Protein AF-A0A7S0G9L6-F1 (afdb_monomer_lite)

Sequence (111 aa):
VRVTQLRGKGVYAIDEAIAYYIGSDQQGGSGNGFSLYTLVQDAGDLFGKNSPEAEVNAAIKEFYFEARTAMSFNDACTTRSNTVENLYSITIKMVQKMYIPLVQMLIHSLR

Secondary structure (DSSP, 8-state):
--HHHHHHHHHHHHHHHHHHHH-TTPPTT---SSSHHHHHHHHHHHHT-BSSSBHHHHHHHHHHHHHHHHHHSTTTTSTT--HHHHHHHHHHHHHHHHHHHHHHHHHHHT-

Radius of gyration: 16.21 Å; chains: 1; bounding box: 41×21×50 Å

Foldseek 3Di:
DDPVVVLVVQLVVLVVVVCQQQDVDDDQQDLPDDHVQNLQSVLCVVVVQDPSGHPLNVLLVVLSVQLSVLSNDPCRPPPPGCNVVSNVVSVVVNVVSSVSSVVSVVVVVVD

Structure (mmCIF, N/CA/C/O backbone):
data_AF-A0A7S0G9L6-F1
#
_entry.id   AF-A0A7S0G9L6-F1
#
loop_
_atom_site.group_PDB
_atom_site.id
_atom_site.type_symbol
_atom_site.label_atom_id
_atom_site.label_alt_id
_atom_site.label_comp_id
_atom_site.label_asym_id
_atom_site.label_entity_id
_atom_site.label_seq_id
_atom_site.pdbx_PDB_ins_code
_atom_site.Cartn_x
_atom_site.Cartn_y
_atom_site.Cartn_z
_atom_site.occupancy
_atom_site.B_iso_or_equiv
_atom_site.auth_seq_id
_atom_site.auth_comp_id
_atom_site.auth_asym_id
_atom_site.auth_atom_id
_atom_site.pdbx_PDB_model_num
ATOM 1 N N . VAL A 1 1 ? 17.033 -12.254 -23.637 1.00 45.56 1 VAL A N 1
ATOM 2 C CA . VAL A 1 1 ? 15.871 -11.491 -23.114 1.00 45.56 1 VAL A CA 1
ATOM 3 C C . VAL A 1 1 ? 16.276 -10.021 -23.043 1.00 45.56 1 VAL A C 1
ATOM 5 O O . VAL A 1 1 ? 17.307 -9.744 -22.448 1.00 45.56 1 VAL A O 1
ATOM 8 N N . ARG A 1 2 ? 15.593 -9.099 -23.741 1.00 44.56 2 ARG A N 1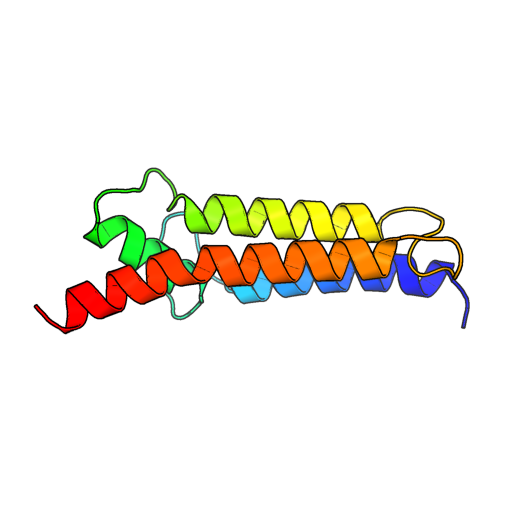
ATOM 9 C CA . ARG A 1 2 ? 16.006 -7.678 -23.812 1.00 44.56 2 ARG A CA 1
ATOM 10 C C . ARG A 1 2 ? 15.612 -6.937 -22.525 1.00 44.56 2 ARG A C 1
ATOM 12 O O . ARG A 1 2 ? 14.461 -7.017 -22.109 1.00 44.56 2 ARG A O 1
ATOM 19 N N . VAL A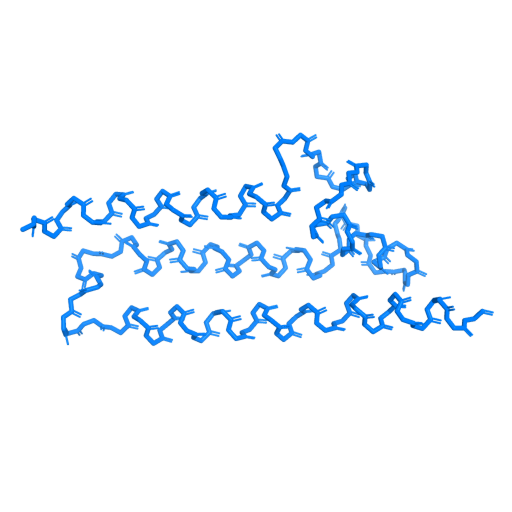 1 3 ? 16.556 -6.194 -21.940 1.00 51.78 3 VAL A N 1
ATOM 20 C CA . VAL A 1 3 ? 16.432 -5.427 -20.677 1.00 51.78 3 VAL A CA 1
ATOM 21 C C . VAL A 1 3 ? 15.212 -4.490 -20.665 1.00 51.78 3 VAL A C 1
ATOM 23 O O . VAL A 1 3 ? 14.502 -4.390 -19.669 1.00 51.78 3 VAL A O 1
ATOM 26 N N . THR A 1 4 ? 14.868 -3.896 -21.809 1.00 50.12 4 THR A N 1
ATOM 27 C CA . THR A 1 4 ? 13.683 -3.038 -21.977 1.00 50.12 4 THR A CA 1
ATOM 28 C C . THR A 1 4 ? 12.349 -3.749 -21.743 1.00 50.12 4 THR A C 1
ATOM 30 O O . THR A 1 4 ? 11.394 -3.113 -21.307 1.00 50.12 4 THR A O 1
ATOM 33 N N . GLN A 1 5 ? 12.268 -5.062 -21.977 1.00 48.00 5 GLN A N 1
ATOM 34 C CA . GLN A 1 5 ? 11.043 -5.840 -21.770 1.00 48.00 5 GLN A CA 1
ATOM 35 C C . GLN A 1 5 ? 10.823 -6.211 -20.295 1.00 48.00 5 GLN A C 1
ATOM 37 O O . GLN A 1 5 ? 9.693 -6.484 -19.902 1.00 48.00 5 GLN A O 1
ATOM 42 N N . LEU A 1 6 ? 11.877 -6.203 -19.471 1.00 54.22 6 LEU A N 1
ATOM 43 C CA . LEU A 1 6 ? 11.780 -6.426 -18.024 1.00 54.22 6 LEU A CA 1
ATOM 44 C C . LEU A 1 6 ? 11.357 -5.156 -17.274 1.00 54.22 6 LEU A C 1
ATOM 46 O O . LEU A 1 6 ? 10.646 -5.258 -16.283 1.00 54.22 6 LEU A O 1
ATOM 50 N N . ARG A 1 7 ? 11.706 -3.968 -17.784 1.00 56.88 7 ARG A N 1
ATOM 51 C CA . ARG A 1 7 ? 11.345 -2.669 -17.186 1.00 56.88 7 ARG A CA 1
ATOM 52 C C . ARG A 1 7 ? 9.833 -2.454 -17.089 1.00 56.88 7 ARG A C 1
ATOM 54 O O . ARG A 1 7 ? 9.310 -2.196 -16.011 1.00 56.88 7 ARG A O 1
ATOM 61 N N . GLY A 1 8 ? 9.126 -2.608 -18.213 1.00 63.81 8 GLY A N 1
ATOM 62 C CA . GLY A 1 8 ? 7.665 -2.478 -18.243 1.00 63.81 8 GLY A CA 1
ATOM 63 C C . GLY A 1 8 ? 6.967 -3.555 -17.409 1.00 63.81 8 GLY A C 1
ATOM 64 O O . GLY A 1 8 ? 5.993 -3.267 -16.726 1.00 63.81 8 GLY A O 1
ATOM 65 N N . LYS A 1 9 ? 7.517 -4.777 -17.400 1.00 74.88 9 LYS A N 1
ATOM 66 C CA . LYS A 1 9 ? 7.005 -5.887 -16.586 1.00 74.88 9 LYS A CA 1
ATOM 67 C C . LYS A 1 9 ? 7.208 -5.666 -15.088 1.00 74.88 9 LYS A C 1
ATOM 69 O O . LYS A 1 9 ? 6.342 -6.038 -14.313 1.00 74.88 9 LYS A O 1
ATOM 74 N N . GLY A 1 10 ? 8.326 -5.064 -14.690 1.00 81.81 10 GLY A N 1
ATOM 75 C CA . GLY A 1 10 ? 8.649 -4.790 -13.295 1.00 81.81 10 GLY A CA 1
ATOM 76 C C . GLY A 1 10 ? 7.737 -3.742 -12.671 1.00 81.81 10 GLY A C 1
ATOM 77 O O . GLY A 1 10 ? 7.147 -3.992 -11.630 1.00 81.81 10 GLY A O 1
ATOM 78 N N . VAL A 1 11 ? 7.567 -2.598 -13.340 1.00 86.94 11 VAL A N 1
ATOM 79 C CA . VAL A 1 11 ? 6.629 -1.550 -12.900 1.00 86.94 11 VAL A CA 1
ATOM 80 C C . VAL A 1 11 ? 5.199 -2.094 -12.841 1.00 86.94 11 VAL A C 1
ATOM 82 O O . VAL A 1 11 ? 4.523 -1.903 -11.836 1.00 86.94 11 VAL A O 1
ATOM 85 N N . TYR A 1 12 ? 4.777 -2.834 -13.871 1.00 87.94 12 TYR A N 1
ATOM 86 C CA . TYR A 1 12 ? 3.457 -3.464 -13.906 1.00 87.94 12 TYR A CA 1
ATOM 87 C C . TYR A 1 12 ? 3.248 -4.466 -12.763 1.00 87.94 12 TYR A C 1
ATOM 89 O O . TYR A 1 12 ? 2.202 -4.446 -12.129 1.00 87.94 12 TYR A O 1
ATOM 97 N N . ALA A 1 13 ? 4.247 -5.297 -12.449 1.00 89.19 13 ALA A N 1
ATOM 98 C CA . ALA A 1 13 ? 4.155 -6.257 -11.349 1.00 89.19 13 ALA A CA 1
ATOM 99 C C . ALA A 1 13 ? 4.018 -5.572 -9.978 1.00 89.19 13 ALA A C 1
ATOM 101 O O . ALA A 1 13 ? 3.308 -6.076 -9.112 1.00 89.19 13 ALA A O 1
ATOM 102 N N . ILE A 1 14 ? 4.667 -4.419 -9.774 1.00 91.31 14 ILE A N 1
ATOM 103 C CA . ILE A 1 14 ? 4.495 -3.632 -8.544 1.00 91.31 14 ILE A CA 1
ATOM 104 C C . ILE A 1 14 ? 3.095 -3.006 -8.483 1.00 91.31 14 ILE A C 1
ATOM 106 O O . ILE A 1 14 ? 2.463 -3.053 -7.428 1.00 91.31 14 ILE A O 1
ATOM 110 N N . ASP A 1 15 ? 2.599 -2.472 -9.603 1.00 88.19 15 ASP A N 1
ATOM 111 C CA . ASP A 1 15 ? 1.241 -1.917 -9.702 1.00 88.19 15 ASP A CA 1
ATOM 112 C C . ASP A 1 15 ? 0.164 -3.000 -9.464 1.00 88.19 15 ASP A C 1
ATOM 114 O O . ASP A 1 15 ? -0.850 -2.747 -8.815 1.00 88.19 15 ASP A O 1
ATOM 118 N N . GLU A 1 16 ? 0.399 -4.231 -9.919 1.00 89.62 16 GLU A N 1
ATOM 119 C CA . GLU A 1 16 ? -0.473 -5.378 -9.642 1.00 89.62 16 GLU A CA 1
ATOM 120 C C . GLU A 1 16 ? -0.405 -5.799 -8.162 1.00 89.62 16 GLU A C 1
ATOM 122 O O . GLU A 1 16 ? -1.428 -6.054 -7.529 1.00 89.62 16 GLU A O 1
ATOM 127 N N . ALA A 1 17 ? 0.792 -5.814 -7.568 1.00 89.06 17 ALA A N 1
ATOM 128 C CA . ALA A 1 17 ? 0.981 -6.190 -6.169 1.00 89.06 17 ALA A CA 1
ATOM 129 C C . ALA A 1 17 ? 0.266 -5.240 -5.192 1.00 89.06 17 ALA A C 1
ATOM 131 O O . ALA A 1 17 ? -0.377 -5.710 -4.251 1.00 89.06 17 ALA A O 1
ATOM 132 N N . ILE A 1 18 ? 0.335 -3.921 -5.413 1.00 90.12 18 ILE A N 1
ATOM 133 C CA . ILE A 1 18 ? -0.418 -2.957 -4.593 1.00 90.12 18 ILE A CA 1
ATOM 134 C C . ILE A 1 18 ? -1.931 -3.116 -4.797 1.00 90.12 18 ILE A C 1
ATOM 136 O O . ILE A 1 18 ? -2.689 -2.988 -3.837 1.00 90.12 18 ILE A O 1
ATOM 140 N N . ALA A 1 19 ? -2.381 -3.462 -6.007 1.00 86.62 19 ALA A N 1
ATOM 141 C CA . ALA A 1 19 ? -3.790 -3.745 -6.259 1.00 86.62 19 ALA A CA 1
ATOM 142 C C . ALA A 1 19 ? -4.277 -4.981 -5.484 1.00 86.62 19 ALA A C 1
ATOM 144 O O . ALA A 1 19 ? -5.374 -4.941 -4.937 1.00 86.62 19 ALA A O 1
ATOM 145 N N . TYR A 1 20 ? -3.468 -6.040 -5.348 1.00 87.12 20 TYR A N 1
ATOM 146 C CA . TYR A 1 20 ? -3.799 -7.173 -4.469 1.00 87.12 20 TYR A CA 1
ATOM 147 C C . TYR A 1 20 ? -3.783 -6.801 -2.981 1.00 87.12 20 TYR A C 1
ATOM 149 O O . TYR A 1 20 ? -4.604 -7.312 -2.220 1.00 87.12 20 TYR A O 1
ATOM 157 N N . TYR A 1 21 ? -2.871 -5.918 -2.559 1.00 88.62 21 TYR A N 1
ATOM 158 C CA . TYR A 1 21 ? -2.820 -5.430 -1.179 1.00 88.62 21 TYR A CA 1
ATOM 159 C C . TYR A 1 21 ? -4.083 -4.647 -0.798 1.00 88.62 21 TYR A C 1
ATOM 161 O O . TYR A 1 21 ? -4.671 -4.908 0.252 1.00 88.62 21 TYR A O 1
ATOM 169 N N . ILE A 1 22 ? -4.493 -3.705 -1.657 1.00 85.69 22 ILE A N 1
ATOM 170 C CA . ILE A 1 22 ? -5.713 -2.907 -1.485 1.00 85.69 22 ILE A CA 1
ATOM 171 C C . ILE A 1 22 ? -6.946 -3.802 -1.671 1.00 85.69 22 ILE A C 1
ATOM 173 O O . ILE A 1 22 ? -7.858 -3.777 -0.859 1.00 85.69 22 ILE A O 1
ATOM 177 N N . GLY A 1 23 ? -6.947 -4.669 -2.680 1.00 79.50 23 GLY A N 1
ATOM 178 C CA . GLY A 1 23 ? -8.106 -5.441 -3.123 1.00 79.50 23 GLY A CA 1
ATOM 179 C C . GLY A 1 23 ? -8.797 -4.769 -4.314 1.00 79.50 23 GLY A C 1
ATOM 180 O O . GLY A 1 23 ? -8.899 -3.545 -4.376 1.00 79.50 23 GLY A O 1
ATOM 181 N N . SER A 1 24 ? -9.283 -5.576 -5.263 1.00 62.72 24 SER A N 1
ATOM 182 C CA . SER A 1 24 ? -9.850 -5.120 -6.546 1.00 62.72 24 SER A CA 1
ATOM 183 C C . SER A 1 24 ? -11.064 -4.197 -6.426 1.00 62.72 24 SER A C 1
ATOM 185 O O . SER A 1 24 ? -11.305 -3.405 -7.332 1.00 62.72 24 SER A O 1
ATOM 187 N N . ASP A 1 25 ? -11.802 -4.282 -5.317 1.00 60.66 25 ASP A N 1
ATOM 188 C CA . ASP A 1 25 ? -13.106 -3.631 -5.138 1.00 60.66 25 ASP A CA 1
ATOM 189 C C . ASP A 1 25 ? -13.156 -2.668 -3.936 1.00 60.66 25 ASP A C 1
ATOM 191 O O . ASP A 1 25 ? -14.237 -2.248 -3.519 1.00 60.66 25 ASP A O 1
ATOM 195 N N . GLN A 1 26 ? -12.008 -2.306 -3.348 1.00 57.44 26 GLN A N 1
ATOM 196 C CA . GLN A 1 26 ? -11.987 -1.461 -2.150 1.00 57.44 26 GLN A CA 1
ATOM 197 C C . GLN A 1 26 ? -11.998 0.032 -2.465 1.00 57.44 26 GLN A C 1
ATOM 199 O O . GLN A 1 26 ? -11.147 0.556 -3.184 1.00 57.44 26 GLN A O 1
ATOM 204 N N . GLN A 1 27 ? -12.946 0.742 -1.850 1.00 58.88 27 GLN A N 1
ATOM 205 C CA . GLN A 1 27 ? -12.925 2.199 -1.772 1.00 58.88 27 GLN A CA 1
ATOM 206 C C . GLN A 1 27 ? -11.993 2.626 -0.632 1.00 58.88 27 GLN A C 1
ATOM 208 O O . GLN A 1 27 ? -12.002 2.021 0.445 1.00 58.88 27 GLN A O 1
ATOM 213 N N . GLY A 1 28 ? -11.194 3.674 -0.855 1.00 56.72 28 GLY A N 1
ATOM 214 C CA . GLY A 1 28 ? -10.302 4.216 0.172 1.00 56.72 28 GLY A CA 1
ATOM 215 C C . GLY A 1 28 ? -11.072 4.574 1.446 1.00 56.72 28 GLY A C 1
ATOM 216 O O . GLY A 1 28 ? -12.083 5.268 1.384 1.00 56.72 28 GLY A O 1
ATOM 217 N N . GLY A 1 29 ? -10.603 4.066 2.586 1.00 51.91 29 GLY A N 1
ATOM 218 C CA . GLY A 1 29 ? -11.239 4.269 3.894 1.00 51.91 29 GLY A CA 1
ATOM 219 C C . GLY A 1 29 ? -12.436 3.357 4.186 1.00 51.91 29 GLY A C 1
ATOM 220 O O . GLY A 1 29 ? -13.068 3.513 5.226 1.00 51.91 29 GLY A O 1
ATOM 221 N N . SER A 1 30 ? -12.762 2.399 3.310 1.00 58.28 30 SER A N 1
ATOM 222 C CA . SER A 1 30 ? -13.782 1.387 3.605 1.00 58.28 30 SER A CA 1
ATOM 223 C C . SER A 1 30 ? -13.170 0.161 4.299 1.00 58.28 30 SER A C 1
ATOM 225 O O . SER A 1 30 ? -12.217 -0.432 3.799 1.00 58.28 30 SER A O 1
ATOM 227 N N . GLY A 1 31 ? -13.747 -0.250 5.432 1.00 55.59 31 GLY A N 1
ATOM 228 C CA . GLY A 1 31 ? -13.463 -1.536 6.092 1.00 55.59 31 GLY A CA 1
ATOM 229 C C . GLY A 1 31 ? -14.180 -2.730 5.440 1.00 55.59 31 GLY A C 1
ATOM 230 O O . GLY A 1 31 ? -14.224 -3.823 5.988 1.00 55.59 31 GLY A O 1
ATOM 231 N N . ASN A 1 32 ? -14.789 -2.544 4.265 1.00 57.09 32 ASN A N 1
ATOM 232 C CA . ASN A 1 32 ? -15.564 -3.589 3.603 1.00 57.09 32 ASN A CA 1
ATOM 233 C C . ASN A 1 32 ? -14.648 -4.412 2.683 1.00 57.09 32 ASN A C 1
ATOM 235 O O . ASN A 1 32 ? -14.421 -4.051 1.529 1.00 57.09 32 ASN A O 1
ATOM 239 N N . GLY A 1 33 ? -14.116 -5.527 3.191 1.00 61.62 33 GLY A N 1
ATOM 240 C CA . GLY A 1 33 ? -13.366 -6.505 2.400 1.00 61.62 33 GLY A CA 1
ATOM 241 C C . GLY A 1 33 ? -12.500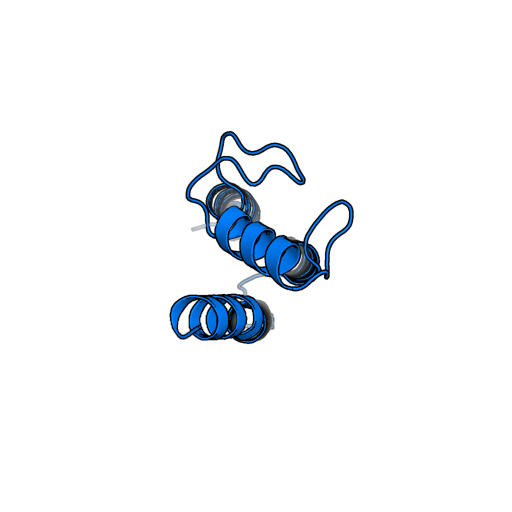 -7.449 3.238 1.00 61.62 33 GLY A C 1
ATOM 242 O O . GLY A 1 33 ? -12.561 -7.443 4.459 1.00 61.62 33 GLY A O 1
ATOM 243 N N . PHE A 1 34 ? -11.702 -8.287 2.570 1.00 64.44 34 PHE A N 1
ATOM 244 C CA . PHE A 1 34 ? -10.826 -9.288 3.211 1.00 64.44 34 PHE A CA 1
ATOM 245 C C . PHE A 1 34 ? -9.342 -9.094 2.863 1.00 64.44 34 PHE A C 1
ATOM 247 O O . PHE A 1 34 ? -8.545 -10.026 2.967 1.00 64.44 34 PHE A O 1
ATOM 254 N N . SER A 1 35 ? -8.968 -7.908 2.382 1.00 82.88 35 SER A N 1
ATOM 255 C CA . SER A 1 35 ? -7.583 -7.612 2.026 1.00 82.88 3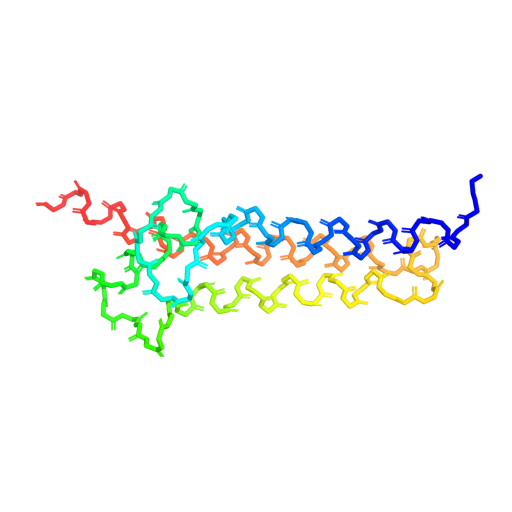5 SER A CA 1
ATOM 256 C C . SER A 1 35 ? -6.754 -7.265 3.266 1.00 82.88 35 SER A C 1
ATOM 258 O O . SER A 1 35 ? -7.281 -6.970 4.344 1.00 82.88 35 SER A O 1
ATOM 260 N N . LEU A 1 36 ? -5.428 -7.260 3.106 1.00 89.25 36 LEU A N 1
ATOM 261 C CA . LEU A 1 36 ? -4.530 -6.752 4.144 1.00 89.25 36 LEU A CA 1
ATOM 262 C C . LEU A 1 36 ? -4.808 -5.275 4.440 1.00 89.25 36 LEU A C 1
ATOM 264 O O . LEU A 1 36 ? -4.702 -4.866 5.593 1.00 89.25 36 LEU A O 1
ATOM 268 N N . TYR A 1 37 ? -5.228 -4.505 3.434 1.00 90.25 37 TYR A N 1
ATOM 269 C CA . TYR A 1 37 ? -5.651 -3.124 3.619 1.00 90.25 37 TYR A CA 1
ATOM 270 C C . TYR A 1 37 ? -6.807 -3.002 4.619 1.00 90.25 37 TYR A C 1
ATOM 272 O O . TYR A 1 37 ? -6.734 -2.163 5.518 1.00 90.25 37 TYR A O 1
ATOM 280 N N . THR A 1 38 ? -7.840 -3.849 4.519 1.00 88.50 38 THR A N 1
ATOM 281 C CA . THR A 1 38 ? -8.950 -3.847 5.490 1.00 88.50 38 THR A CA 1
ATOM 282 C C . THR A 1 38 ? -8.479 -4.205 6.885 1.00 88.50 38 THR A C 1
ATOM 284 O O . THR A 1 38 ? -8.787 -3.473 7.814 1.00 88.50 38 THR A O 1
ATOM 287 N N . LEU A 1 39 ? -7.667 -5.257 7.038 1.00 89.88 39 LEU A N 1
ATOM 288 C CA . LEU A 1 39 ? -7.120 -5.632 8.348 1.00 89.88 39 LEU A CA 1
ATOM 289 C C . LEU A 1 39 ? -6.419 -4.445 9.027 1.00 89.88 39 LEU A C 1
ATOM 291 O O . LEU A 1 39 ? -6.567 -4.216 10.227 1.00 89.88 39 LEU A O 1
ATOM 295 N N . VAL A 1 40 ? -5.639 -3.691 8.253 1.00 92.69 40 VAL A N 1
ATOM 296 C CA . VAL A 1 40 ? -4.944 -2.502 8.744 1.00 92.69 40 VAL A CA 1
ATOM 297 C C . VAL A 1 40 ? -5.915 -1.358 9.049 1.00 92.69 40 VAL A C 1
ATOM 299 O O . VAL A 1 40 ? -5.715 -0.647 10.036 1.00 92.69 40 VAL A O 1
ATOM 302 N N . GLN A 1 41 ? -6.957 -1.179 8.235 1.00 90.56 41 GLN A N 1
ATOM 303 C CA . GLN A 1 41 ? -7.986 -0.167 8.459 1.00 90.56 41 GLN A CA 1
ATOM 304 C C . GLN A 1 41 ? -8.768 -0.450 9.746 1.00 90.56 41 GLN A C 1
ATOM 306 O O . GLN A 1 41 ? -8.846 0.431 10.597 1.00 90.56 41 GLN A O 1
ATOM 311 N N . ASP A 1 42 ? -9.230 -1.685 9.940 1.00 90.38 42 ASP A N 1
ATOM 312 C CA . ASP A 1 42 ? -9.960 -2.127 11.131 1.00 90.38 42 ASP A CA 1
ATOM 313 C C . ASP A 1 42 ? -9.119 -1.941 12.402 1.00 90.38 42 ASP A C 1
ATOM 315 O O . ASP A 1 42 ? -9.599 -1.437 13.419 1.00 90.38 42 ASP A O 1
ATOM 319 N N . ALA A 1 43 ? -7.829 -2.292 12.345 1.00 91.88 43 ALA A N 1
ATOM 320 C CA . ALA A 1 43 ? -6.902 -2.061 13.450 1.00 91.88 43 ALA A CA 1
ATOM 321 C C . ALA A 1 43 ? -6.729 -0.561 13.755 1.00 91.88 43 ALA A C 1
ATOM 323 O O . ALA A 1 43 ? -6.665 -0.167 14.922 1.00 91.88 43 ALA A O 1
ATOM 324 N N . GLY A 1 44 ? -6.674 0.285 12.722 1.00 90.62 44 GLY A N 1
ATOM 325 C CA . GLY A 1 44 ? -6.671 1.739 12.869 1.00 90.62 44 GLY A CA 1
ATOM 326 C C . GLY A 1 44 ? -7.935 2.238 13.566 1.00 90.62 44 GLY A C 1
ATOM 327 O O . GLY A 1 44 ? -7.831 2.944 14.571 1.00 90.62 44 GLY A O 1
ATOM 328 N N . ASP A 1 45 ? -9.099 1.796 13.085 1.00 88.94 45 ASP A N 1
ATOM 329 C CA . ASP A 1 45 ? -10.425 2.156 13.588 1.00 88.94 45 ASP A CA 1
ATOM 330 C C . ASP A 1 45 ? -10.611 1.780 15.065 1.00 88.94 45 ASP A C 1
ATOM 332 O O . ASP A 1 45 ? -11.086 2.594 15.859 1.00 88.94 45 ASP A O 1
ATOM 336 N N . LEU A 1 46 ? -10.161 0.589 15.467 1.00 90.62 46 LEU A N 1
ATOM 337 C CA . LEU A 1 46 ? -10.245 0.112 16.852 1.00 90.62 46 LEU A CA 1
ATOM 338 C C . LEU A 1 46 ? -9.347 0.884 17.829 1.00 90.62 46 LEU A C 1
ATOM 340 O O . LEU A 1 46 ? -9.669 0.990 19.013 1.00 90.62 46 LEU A O 1
ATOM 344 N N . PHE A 1 47 ? -8.208 1.399 17.362 1.00 90.00 47 PHE A N 1
ATOM 345 C CA . PHE A 1 47 ? -7.201 2.052 18.208 1.00 90.00 47 PHE A CA 1
ATOM 346 C C . PHE A 1 47 ? -7.124 3.575 17.999 1.00 90.00 47 PHE A C 1
ATOM 348 O O . PHE A 1 47 ? -6.228 4.221 18.549 1.00 90.00 47 PHE A O 1
ATOM 355 N N . GLY A 1 48 ? -8.073 4.157 17.255 1.00 78.69 48 GLY A N 1
ATOM 356 C CA . GLY A 1 48 ? -8.257 5.603 17.102 1.00 78.69 48 GLY A CA 1
ATOM 357 C C . GLY A 1 48 ? -7.157 6.309 16.304 1.00 78.69 48 GLY A C 1
ATOM 358 O O . GLY A 1 48 ? -6.837 7.462 16.595 1.00 78.69 48 GLY A O 1
ATOM 359 N N . LYS A 1 49 ? -6.543 5.625 15.330 1.00 66.44 49 LYS A N 1
ATOM 360 C CA . LYS A 1 49 ? -5.483 6.166 14.460 1.00 66.44 49 LYS A CA 1
ATOM 361 C C . LYS A 1 49 ? -5.873 6.127 12.977 1.00 66.44 49 LYS A C 1
ATOM 363 O O . LYS A 1 49 ? -5.313 5.361 12.191 1.00 66.44 49 LYS A O 1
ATOM 368 N N . ASN A 1 50 ? -6.817 6.974 12.586 1.00 69.25 50 ASN A N 1
ATOM 369 C CA . ASN A 1 50 ? -7.403 6.958 11.248 1.00 69.25 50 ASN A CA 1
ATOM 370 C C . ASN A 1 50 ? -8.005 8.333 10.911 1.00 69.25 50 ASN A C 1
ATOM 372 O O . ASN A 1 50 ? -8.690 8.917 11.746 1.00 69.25 50 ASN A O 1
ATOM 376 N N . SER A 1 51 ? -7.719 8.846 9.702 1.00 64.06 51 SER A N 1
ATOM 377 C CA . SER A 1 51 ? -8.625 9.686 8.884 1.00 64.06 51 SER A CA 1
ATOM 378 C C . SER A 1 51 ? -7.911 10.214 7.622 1.00 64.06 51 SER A C 1
ATOM 380 O O . SER A 1 51 ? -6.916 10.929 7.762 1.00 64.06 51 SER A O 1
ATOM 382 N N . PRO A 1 52 ? -8.384 9.930 6.388 1.00 78.00 52 PRO A N 1
ATOM 383 C CA . PRO A 1 52 ? -9.434 8.979 5.982 1.00 78.00 52 PRO A CA 1
ATOM 384 C C . PRO A 1 52 ? -8.952 7.514 5.916 1.00 78.00 52 PRO A C 1
ATOM 386 O O . PRO A 1 52 ? -9.713 6.624 5.557 1.00 78.00 52 PRO A O 1
ATOM 389 N N . GLU A 1 53 ? -7.684 7.261 6.231 1.00 85.44 53 GLU A N 1
ATOM 390 C CA . GLU A 1 53 ? -7.018 5.964 6.114 1.00 85.44 53 GLU A CA 1
ATOM 391 C C . GLU A 1 53 ? -6.135 5.723 7.347 1.00 85.44 53 GLU A C 1
ATOM 393 O O . GLU A 1 53 ? -5.648 6.676 7.965 1.00 85.44 53 GLU A O 1
ATOM 398 N N . ALA A 1 54 ? -5.932 4.459 7.722 1.00 90.69 54 ALA A N 1
ATOM 399 C CA . ALA A 1 54 ? -4.973 4.089 8.759 1.00 90.69 54 ALA A CA 1
ATOM 400 C C . ALA A 1 54 ? -3.522 4.443 8.362 1.00 90.69 54 ALA A C 1
ATOM 402 O O . ALA A 1 54 ? -3.080 4.171 7.246 1.00 90.69 54 ALA A O 1
ATOM 403 N N . GLU A 1 55 ? -2.736 4.974 9.305 1.00 91.44 55 GLU A N 1
ATOM 404 C CA . GLU A 1 55 ? -1.339 5.412 9.082 1.00 91.44 55 GLU A CA 1
ATOM 405 C C . GLU A 1 55 ? -0.461 4.323 8.429 1.00 91.44 55 GLU A C 1
ATOM 407 O O . GLU A 1 55 ? 0.394 4.598 7.588 1.00 91.44 55 GLU A O 1
ATOM 412 N N . VAL A 1 56 ? -0.692 3.060 8.792 1.00 93.50 56 VAL A N 1
ATOM 413 C CA . VAL A 1 56 ? 0.057 1.914 8.259 1.00 93.50 56 VAL A CA 1
ATOM 414 C C . VAL A 1 56 ? -0.298 1.631 6.795 1.00 93.50 56 VAL A C 1
ATOM 416 O O . VAL A 1 56 ? 0.602 1.314 6.019 1.00 93.50 56 VAL A O 1
ATOM 419 N N . ASN A 1 57 ? -1.560 1.810 6.389 1.00 92.62 57 ASN A N 1
ATOM 420 C CA . ASN A 1 57 ? -1.967 1.685 4.987 1.00 92.62 57 ASN A CA 1
ATOM 421 C C . ASN A 1 57 ? -1.309 2.768 4.130 1.00 92.62 57 ASN A C 1
ATOM 423 O O . ASN A 1 57 ? -0.734 2.459 3.085 1.00 92.62 57 ASN A O 1
ATOM 427 N N . ALA A 1 58 ? -1.314 4.016 4.607 1.00 92.25 58 ALA A N 1
ATOM 428 C CA . ALA A 1 58 ? -0.630 5.118 3.937 1.00 92.25 58 ALA A CA 1
ATOM 429 C C . ALA A 1 58 ? 0.867 4.809 3.734 1.00 92.25 58 ALA A C 1
ATOM 431 O O . ALA A 1 58 ? 1.361 4.871 2.608 1.00 92.25 58 ALA A O 1
ATOM 432 N N . ALA A 1 59 ? 1.555 4.360 4.790 1.00 94.69 59 ALA A N 1
ATOM 433 C CA . ALA A 1 59 ? 2.972 3.996 4.722 1.00 94.69 59 ALA A CA 1
ATOM 434 C C . ALA A 1 59 ? 3.254 2.832 3.751 1.00 94.69 59 ALA A C 1
ATOM 436 O O . ALA A 1 59 ? 4.243 2.851 3.021 1.00 94.69 59 ALA A O 1
ATOM 437 N N . ILE A 1 60 ? 2.393 1.811 3.706 1.00 95.00 60 ILE A N 1
ATOM 438 C CA . ILE A 1 60 ? 2.573 0.683 2.781 1.00 95.00 60 ILE A CA 1
ATOM 439 C C . ILE A 1 60 ? 2.413 1.131 1.323 1.00 95.00 60 ILE A C 1
ATOM 441 O O . ILE A 1 60 ? 3.206 0.722 0.472 1.00 95.00 60 ILE A O 1
ATOM 445 N N . LYS A 1 61 ? 1.454 2.016 1.020 1.00 93.44 61 LYS A N 1
ATOM 446 C CA . LYS A 1 61 ? 1.314 2.589 -0.329 1.00 93.44 61 LYS A CA 1
ATOM 447 C C . LYS A 1 61 ? 2.542 3.403 -0.739 1.00 93.44 61 LYS A C 1
ATOM 449 O O . LYS A 1 61 ? 2.980 3.285 -1.883 1.00 93.44 61 LYS A O 1
ATOM 454 N N . GLU A 1 62 ? 3.123 4.174 0.179 1.00 95.94 62 GLU A N 1
ATOM 455 C CA . GLU A 1 62 ? 4.383 4.891 -0.063 1.00 95.94 62 GLU A CA 1
ATOM 456 C C . GLU A 1 62 ? 5.521 3.921 -0.406 1.00 95.94 62 GLU A C 1
ATOM 458 O O . GLU A 1 62 ? 6.225 4.119 -1.395 1.00 95.94 62 GLU A O 1
ATOM 463 N N . PHE A 1 63 ? 5.646 2.807 0.317 1.00 97.38 63 PHE A N 1
ATOM 464 C CA . PHE A 1 63 ? 6.646 1.785 0.008 1.00 97.38 63 PHE A CA 1
ATOM 465 C C . PHE A 1 63 ? 6.437 1.129 -1.362 1.00 97.38 63 PHE A C 1
ATOM 467 O O . PHE A 1 63 ? 7.408 0.878 -2.079 1.00 97.38 63 PHE A O 1
ATOM 474 N N . TYR A 1 64 ? 5.192 0.876 -1.775 1.00 94.94 64 TYR A N 1
ATOM 475 C CA . TYR A 1 64 ? 4.915 0.395 -3.132 1.00 94.94 64 TYR A CA 1
ATOM 476 C C . TYR A 1 64 ? 5.298 1.434 -4.192 1.00 94.94 64 TYR A C 1
ATOM 478 O O . TYR A 1 64 ? 5.868 1.077 -5.224 1.00 94.94 64 TYR A O 1
ATOM 486 N N . PHE A 1 65 ? 5.057 2.721 -3.930 1.00 94.38 65 PHE A N 1
ATOM 487 C CA . PHE A 1 65 ? 5.496 3.802 -4.810 1.00 94.38 65 PHE A CA 1
ATOM 488 C C . PHE A 1 65 ? 7.030 3.892 -4.907 1.00 94.38 65 PHE A C 1
ATOM 490 O O . PHE A 1 65 ? 7.572 4.034 -6.009 1.00 94.38 65 PHE A O 1
ATOM 497 N N . GLU A 1 66 ? 7.748 3.736 -3.792 1.00 95.19 66 GLU A N 1
ATOM 498 C CA . GLU A 1 66 ? 9.214 3.646 -3.776 1.00 95.19 66 GLU A CA 1
ATOM 499 C C . GLU A 1 66 ? 9.713 2.446 -4.598 1.00 95.19 66 GLU A C 1
ATOM 501 O O . GLU A 1 66 ? 10.607 2.596 -5.436 1.00 95.19 66 GLU A O 1
ATOM 506 N N . ALA A 1 67 ? 9.100 1.269 -4.426 1.00 93.88 67 ALA A N 1
ATOM 507 C CA . ALA A 1 67 ? 9.458 0.060 -5.170 1.00 93.88 67 ALA A CA 1
ATOM 508 C C . ALA A 1 67 ? 9.222 0.229 -6.677 1.00 93.88 67 ALA A C 1
ATOM 510 O O . ALA A 1 67 ? 10.079 -0.116 -7.497 1.00 93.88 67 ALA A O 1
ATOM 511 N N . ARG A 1 68 ? 8.086 0.829 -7.050 1.00 92.69 68 ARG A N 1
ATOM 512 C CA . ARG A 1 68 ? 7.751 1.161 -8.439 1.00 92.69 68 ARG A CA 1
ATOM 513 C C . ARG A 1 68 ? 8.788 2.103 -9.038 1.00 92.69 68 ARG A C 1
ATOM 515 O O . ARG A 1 68 ? 9.252 1.886 -10.157 1.00 92.69 68 ARG A O 1
ATOM 522 N N . THR A 1 69 ? 9.183 3.121 -8.278 1.00 91.62 69 THR A N 1
ATOM 523 C CA . THR A 1 69 ? 10.193 4.101 -8.691 1.00 91.62 69 THR A CA 1
ATOM 524 C C . THR A 1 69 ? 11.546 3.428 -8.911 1.00 91.62 69 THR A C 1
ATOM 526 O O . THR A 1 69 ? 12.146 3.618 -9.971 1.00 91.62 69 THR A O 1
ATOM 529 N N . ALA A 1 70 ? 11.983 2.554 -7.999 1.00 91.38 70 ALA A N 1
ATOM 530 C CA . ALA A 1 70 ? 13.224 1.789 -8.141 1.00 91.38 70 ALA A CA 1
ATOM 531 C C . ALA A 1 70 ? 13.252 0.910 -9.409 1.00 91.38 70 ALA A C 1
ATOM 533 O O . ALA A 1 70 ? 14.301 0.768 -10.037 1.00 91.38 70 ALA A O 1
ATOM 534 N N . MET A 1 71 ? 12.100 0.368 -9.816 1.00 89.12 71 MET A N 1
ATOM 535 C CA . MET A 1 71 ? 11.942 -0.424 -11.045 1.00 89.12 71 MET A CA 1
ATOM 536 C C . MET A 1 71 ? 11.797 0.420 -12.318 1.00 89.12 71 MET A C 1
ATOM 538 O O . MET A 1 71 ? 11.932 -0.098 -13.428 1.00 89.12 71 MET A O 1
ATOM 542 N N . SER A 1 72 ? 11.521 1.717 -12.180 1.00 88.50 72 SER A N 1
ATOM 543 C CA . SER A 1 72 ? 11.309 2.617 -13.314 1.00 88.50 72 SER A CA 1
ATOM 544 C C . SER A 1 72 ? 12.611 3.114 -13.952 1.00 88.50 72 SER A C 1
ATOM 546 O O . SER A 1 72 ? 12.581 3.545 -15.110 1.00 88.50 72 SER A O 1
ATOM 548 N N . PHE A 1 73 ? 13.749 3.037 -13.250 1.00 85.94 73 PHE A N 1
ATOM 549 C CA . PHE A 1 73 ? 15.046 3.503 -13.752 1.00 85.94 73 PHE A CA 1
ATOM 550 C C . PHE A 1 73 ? 15.541 2.694 -14.962 1.00 85.94 73 PHE A C 1
ATOM 552 O O . PHE A 1 73 ? 15.222 1.520 -15.138 1.00 85.94 73 PHE A O 1
ATOM 559 N N . ASN A 1 74 ? 16.313 3.346 -15.839 1.00 79.56 74 ASN A N 1
ATOM 560 C CA . ASN A 1 74 ? 16.777 2.748 -17.100 1.00 79.56 74 ASN A CA 1
ATOM 561 C C . ASN A 1 74 ? 17.746 1.574 -16.891 1.00 79.56 74 ASN A C 1
ATOM 563 O O . ASN A 1 74 ? 17.799 0.666 -17.718 1.00 79.56 74 ASN A O 1
ATOM 567 N N . ASP A 1 75 ? 18.521 1.614 -15.814 1.00 86.06 75 ASP A N 1
ATOM 568 C CA . ASP A 1 75 ? 19.519 0.624 -15.425 1.00 86.06 75 ASP A CA 1
ATOM 569 C C . ASP A 1 75 ? 18.997 -0.362 -14.370 1.00 86.06 75 ASP A C 1
ATOM 571 O O . ASP A 1 75 ? 19.775 -1.170 -13.862 1.00 86.06 75 ASP A O 1
ATOM 575 N N . ALA A 1 76 ? 17.694 -0.340 -14.070 1.00 85.81 76 ALA A N 1
ATOM 576 C CA . ALA A 1 76 ? 17.094 -1.230 -13.089 1.00 85.81 76 ALA A CA 1
ATOM 577 C C . ALA A 1 76 ? 17.366 -2.711 -13.408 1.00 85.81 76 ALA A C 1
ATOM 579 O O . ALA A 1 76 ? 17.321 -3.144 -14.564 1.00 85.81 76 ALA A O 1
ATOM 580 N N . CYS A 1 77 ? 17.635 -3.495 -12.360 1.00 85.38 77 CYS A N 1
ATOM 581 C CA . CYS A 1 77 ? 17.942 -4.929 -12.445 1.00 85.38 77 CYS A CA 1
ATOM 582 C C . CYS A 1 77 ? 19.170 -5.272 -13.313 1.00 85.38 77 CYS A C 1
ATOM 584 O O . CYS A 1 77 ? 19.299 -6.400 -13.793 1.00 85.38 77 CYS A O 1
ATOM 586 N N . THR A 1 78 ? 20.086 -4.323 -13.516 1.00 87.88 78 THR A N 1
ATOM 587 C CA . THR A 1 78 ? 21.413 -4.599 -14.083 1.00 87.88 78 THR A CA 1
ATOM 588 C C . THR A 1 78 ? 22.422 -4.886 -12.972 1.00 87.88 78 THR A C 1
ATOM 590 O O . THR A 1 78 ? 22.218 -4.514 -11.818 1.00 87.88 78 THR A O 1
ATOM 593 N N . THR A 1 79 ? 23.551 -5.510 -13.309 1.00 85.25 79 THR A N 1
ATOM 594 C CA . THR A 1 79 ? 24.612 -5.851 -12.340 1.00 85.25 79 THR A CA 1
ATOM 595 C C . THR A 1 79 ? 25.282 -4.641 -11.687 1.00 85.25 79 THR A C 1
ATOM 597 O O . THR A 1 79 ? 25.993 -4.806 -10.704 1.00 85.25 79 THR A O 1
ATOM 600 N N . ARG A 1 80 ? 25.088 -3.436 -12.235 1.00 83.81 80 ARG A N 1
ATOM 601 C CA . ARG A 1 80 ? 25.602 -2.174 -11.679 1.00 83.81 80 ARG A CA 1
ATOM 602 C C . ARG A 1 80 ? 24.558 -1.413 -10.862 1.00 83.81 80 ARG A C 1
ATOM 604 O O . ARG A 1 80 ? 24.890 -0.376 -10.305 1.00 83.81 80 ARG A O 1
ATOM 611 N N . SER A 1 81 ? 23.320 -1.904 -10.834 1.00 89.44 81 SER A N 1
ATOM 612 C CA . SER A 1 81 ? 22.210 -1.257 -10.144 1.00 89.44 81 SER A CA 1
ATOM 613 C C . SER A 1 81 ? 22.000 -1.829 -8.751 1.00 89.44 81 SER A C 1
ATOM 615 O O . SER A 1 81 ? 22.116 -3.032 -8.529 1.00 89.44 81 SER A O 1
ATOM 617 N N . ASN A 1 82 ? 21.566 -0.961 -7.851 1.00 90.75 82 ASN A N 1
ATOM 618 C CA . ASN A 1 82 ? 21.236 -1.260 -6.462 1.00 90.75 82 ASN A CA 1
ATOM 619 C C . ASN A 1 82 ? 19.764 -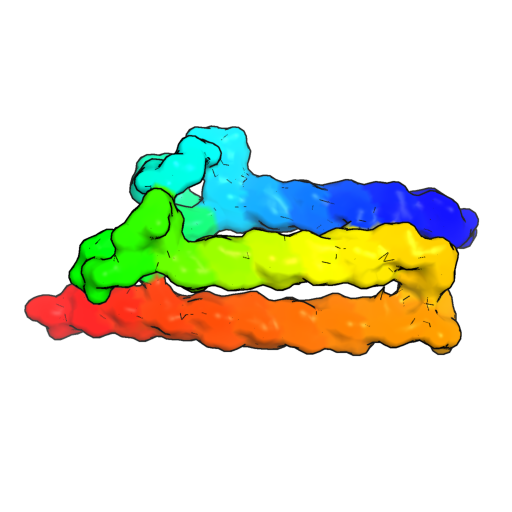1.708 -6.329 1.00 90.75 82 ASN A C 1
ATOM 621 O O . ASN A 1 82 ? 19.194 -1.716 -5.239 1.00 90.75 82 ASN A O 1
ATOM 625 N N . THR A 1 83 ? 19.087 -2.005 -7.447 1.00 91.56 83 THR A N 1
ATOM 626 C CA . THR A 1 83 ? 17.632 -2.217 -7.476 1.00 91.56 83 THR A CA 1
ATOM 627 C C . THR A 1 83 ? 17.205 -3.352 -6.551 1.00 91.56 83 THR A C 1
ATOM 629 O O . THR A 1 83 ? 16.228 -3.204 -5.827 1.00 91.56 83 THR A O 1
ATOM 632 N N . VAL A 1 84 ? 17.945 -4.464 -6.535 1.00 91.44 84 VAL A N 1
ATOM 633 C CA . VAL A 1 84 ? 17.618 -5.628 -5.693 1.00 91.44 84 VAL A CA 1
ATOM 634 C C . VAL A 1 84 ? 17.734 -5.285 -4.208 1.00 91.44 84 VAL A C 1
ATOM 636 O O . VAL A 1 84 ? 16.838 -5.607 -3.433 1.00 91.44 84 VAL A O 1
ATOM 639 N N . GLU A 1 85 ? 18.799 -4.588 -3.817 1.00 94.38 85 GLU A N 1
ATOM 640 C CA . GLU A 1 85 ? 19.038 -4.167 -2.431 1.00 94.38 85 GLU A CA 1
ATOM 641 C C . GLU A 1 85 ? 17.969 -3.172 -1.964 1.00 94.38 85 GLU A C 1
ATOM 643 O O . GLU A 1 85 ? 17.443 -3.293 -0.855 1.00 94.38 85 GLU A O 1
ATOM 648 N N . ASN A 1 86 ? 17.581 -2.238 -2.838 1.00 94.00 86 ASN A N 1
ATOM 649 C CA . ASN A 1 86 ? 16.507 -1.286 -2.572 1.00 94.00 86 ASN A CA 1
ATOM 650 C C . ASN A 1 86 ? 15.162 -1.997 -2.384 1.00 94.00 86 ASN A C 1
ATOM 652 O O . ASN A 1 86 ? 14.479 -1.749 -1.393 1.00 94.00 86 ASN A O 1
ATOM 656 N N . LEU A 1 87 ? 14.797 -2.917 -3.284 1.00 94.25 87 LEU A N 1
ATOM 657 C CA . LEU A 1 87 ? 13.553 -3.684 -3.167 1.00 94.25 87 LEU A CA 1
ATOM 658 C C . LEU A 1 87 ? 13.526 -4.553 -1.908 1.00 94.25 87 LEU A C 1
ATOM 660 O O . LEU A 1 87 ? 12.497 -4.625 -1.234 1.00 94.25 87 LEU A O 1
ATOM 664 N N . TYR A 1 88 ? 14.652 -5.178 -1.558 1.00 95.38 88 TYR A N 1
ATOM 665 C CA . TYR A 1 88 ? 14.776 -5.939 -0.319 1.00 95.38 88 TYR A CA 1
ATOM 666 C C . TYR A 1 88 ? 14.551 -5.043 0.906 1.00 95.38 88 TYR A C 1
ATOM 668 O O . TYR A 1 88 ? 13.714 -5.353 1.752 1.00 95.38 88 TYR A O 1
ATOM 676 N N . SER A 1 89 ? 15.229 -3.894 0.968 1.00 97.44 89 SER A N 1
ATOM 677 C CA . SER A 1 89 ? 15.072 -2.916 2.052 1.00 97.44 89 SER A CA 1
ATOM 678 C C . SER A 1 89 ? 13.624 -2.432 2.191 1.00 97.44 89 SER A C 1
ATOM 680 O O . SER A 1 89 ? 13.073 -2.430 3.293 1.00 97.44 89 SER A O 1
ATOM 682 N N . ILE A 1 90 ? 12.971 -2.095 1.075 1.00 97.12 90 ILE A N 1
ATOM 683 C CA . ILE A 1 90 ? 11.562 -1.680 1.045 1.00 97.12 90 ILE A CA 1
ATOM 684 C C . ILE A 1 90 ? 10.648 -2.800 1.564 1.00 97.12 90 ILE A C 1
ATOM 686 O O . ILE A 1 90 ? 9.787 -2.551 2.406 1.00 97.12 90 ILE A O 1
ATOM 690 N N . THR A 1 91 ? 10.875 -4.043 1.134 1.00 95.25 91 THR A N 1
ATOM 691 C CA . THR A 1 91 ? 10.088 -5.204 1.582 1.00 95.25 91 THR A CA 1
ATOM 692 C C . THR A 1 91 ? 10.215 -5.418 3.092 1.00 95.25 91 THR A C 1
ATOM 694 O O . THR A 1 91 ? 9.215 -5.634 3.775 1.00 95.25 91 THR A O 1
ATOM 697 N N . ILE A 1 92 ? 11.424 -5.293 3.649 1.00 97.88 92 ILE A N 1
ATOM 698 C CA . ILE A 1 92 ? 11.634 -5.388 5.099 1.00 97.88 92 ILE A CA 1
ATOM 699 C C . ILE A 1 92 ? 10.875 -4.281 5.842 1.00 97.88 92 ILE A C 1
ATOM 701 O O . ILE A 1 92 ? 10.227 -4.566 6.850 1.00 97.88 92 ILE A O 1
ATOM 705 N N . LYS A 1 93 ? 10.883 -3.042 5.335 1.00 97.50 93 LYS A N 1
ATOM 706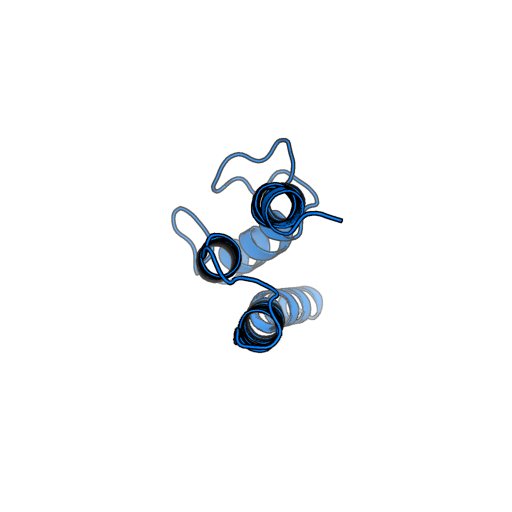 C CA . LYS A 1 93 ? 10.112 -1.936 5.930 1.00 97.50 93 LYS A CA 1
ATOM 707 C C . LYS A 1 93 ? 8.601 -2.195 5.895 1.00 97.50 93 LYS A C 1
ATOM 709 O O . LYS A 1 93 ? 7.926 -1.923 6.887 1.00 97.50 93 LYS A O 1
ATOM 714 N N . MET A 1 94 ? 8.074 -2.751 4.799 1.00 96.19 94 MET A N 1
ATOM 715 C CA . MET A 1 94 ? 6.661 -3.147 4.696 1.00 96.19 94 MET A CA 1
ATOM 716 C C . MET A 1 94 ? 6.296 -4.181 5.769 1.00 96.19 94 MET A C 1
ATOM 718 O O . MET A 1 94 ? 5.338 -3.984 6.517 1.00 96.19 94 MET A O 1
ATOM 722 N N . VAL A 1 95 ? 7.097 -5.246 5.902 1.00 95.69 95 VAL A N 1
ATOM 723 C CA . VAL A 1 95 ? 6.891 -6.288 6.923 1.00 95.69 95 VAL A CA 1
ATOM 724 C C . VAL A 1 95 ? 6.944 -5.689 8.330 1.00 95.69 95 VAL A C 1
ATOM 726 O O . VAL A 1 95 ? 6.076 -5.971 9.151 1.00 95.69 95 VAL A O 1
ATOM 729 N N . GLN A 1 96 ? 7.912 -4.810 8.602 1.00 96.88 96 GLN A N 1
ATOM 730 C CA . GLN A 1 96 ? 8.029 -4.116 9.887 1.00 96.88 96 GLN A CA 1
ATOM 731 C C . GLN A 1 96 ? 6.791 -3.271 10.215 1.00 96.88 96 GLN A C 1
ATOM 733 O O . GLN A 1 96 ? 6.328 -3.286 11.354 1.00 96.88 96 GLN A O 1
ATOM 738 N N . LYS A 1 97 ? 6.218 -2.566 9.232 1.00 95.69 97 LYS A N 1
ATOM 739 C CA . LYS A 1 97 ? 4.992 -1.780 9.438 1.00 95.69 97 LYS A CA 1
ATOM 740 C C . LYS A 1 97 ? 3.770 -2.652 9.725 1.00 95.69 97 LYS A C 1
ATOM 742 O O . LYS A 1 97 ? 2.958 -2.261 10.561 1.00 95.69 97 LYS A O 1
ATOM 747 N N . MET A 1 98 ? 3.678 -3.842 9.129 1.00 95.12 98 MET A N 1
ATOM 748 C CA . MET A 1 98 ? 2.575 -4.782 9.375 1.00 95.12 98 MET A CA 1
ATOM 749 C C . MET A 1 98 ? 2.530 -5.341 10.803 1.00 95.12 98 MET A C 1
ATOM 751 O O . MET A 1 98 ? 1.470 -5.780 11.242 1.00 95.12 98 MET A O 1
ATOM 755 N N . TYR A 1 99 ? 3.617 -5.278 11.579 1.00 96.44 99 TYR A N 1
ATOM 756 C CA . TYR A 1 99 ? 3.565 -5.678 12.992 1.00 96.44 99 TYR A CA 1
ATOM 757 C C . TYR A 1 99 ? 2.600 -4.825 13.820 1.00 96.44 99 TYR A C 1
ATOM 759 O O . TYR A 1 99 ? 2.006 -5.338 14.764 1.00 96.44 99 TYR A O 1
ATOM 767 N N . ILE A 1 100 ? 2.423 -3.547 13.476 1.00 94.88 100 ILE A N 1
ATOM 768 C CA . ILE A 1 100 ? 1.547 -2.630 14.216 1.00 94.88 100 ILE A CA 1
ATOM 769 C C . ILE A 1 100 ? 0.091 -3.132 14.216 1.00 94.88 100 ILE A C 1
ATOM 771 O O . ILE A 1 100 ? -0.412 -3.426 15.304 1.00 94.88 100 ILE A O 1
ATOM 775 N N . PRO A 1 101 ? -0.576 -3.302 13.054 1.00 95.00 101 PRO A N 1
ATOM 776 C CA . PRO A 1 101 ? -1.953 -3.781 13.024 1.00 95.00 101 PRO A CA 1
ATOM 777 C C . PRO A 1 101 ? -2.076 -5.210 13.564 1.00 95.00 101 PRO A C 1
ATOM 779 O O . PRO A 1 101 ? -3.042 -5.512 14.254 1.00 95.00 101 PRO A O 1
ATOM 782 N N . LEU A 1 102 ? -1.080 -6.081 13.353 1.00 94.94 102 LEU A N 1
ATOM 783 C CA . LEU A 1 102 ? -1.109 -7.446 13.896 1.00 94.94 102 LEU A CA 1
ATOM 784 C C . LEU A 1 102 ? -1.110 -7.470 15.431 1.00 94.94 102 LEU A C 1
ATOM 786 O O . LEU A 1 102 ? -1.891 -8.202 16.038 1.00 94.94 102 LEU A O 1
ATOM 790 N N . VAL A 1 103 ? -0.268 -6.653 16.072 1.00 95.69 103 VAL A N 1
ATOM 791 C CA . VAL A 1 103 ? -0.230 -6.543 17.539 1.00 95.69 103 VAL A CA 1
ATOM 792 C C . VAL A 1 103 ? -1.500 -5.881 18.070 1.00 95.69 103 VAL A C 1
ATOM 794 O O . VAL A 1 103 ? -2.042 -6.333 19.075 1.00 95.69 103 VAL A O 1
ATOM 797 N N . GLN A 1 104 ? -2.009 -4.848 17.396 1.00 94.56 104 GLN A N 1
ATOM 798 C CA . GLN A 1 104 ? -3.276 -4.204 17.753 1.00 94.56 104 GLN A CA 1
ATOM 799 C C . GLN A 1 104 ? -4.443 -5.201 17.726 1.00 94.56 104 GLN A C 1
ATOM 801 O O . GLN A 1 104 ? -5.169 -5.329 18.712 1.00 94.56 104 GLN A O 1
ATOM 806 N N . MET A 1 105 ? -4.573 -5.978 16.651 1.00 93.62 105 MET A N 1
ATOM 807 C CA . MET A 1 105 ? -5.621 -6.994 16.526 1.00 93.62 105 MET A CA 1
ATOM 808 C C . MET A 1 105 ? -5.462 -8.131 17.540 1.00 93.62 105 MET A C 1
ATOM 810 O O . MET A 1 105 ? -6.456 -8.602 18.096 1.00 93.62 105 MET A O 1
ATOM 814 N N . LEU A 1 106 ? -4.225 -8.535 17.849 1.00 94.69 106 LEU A N 1
ATOM 815 C CA . LEU A 1 106 ? -3.960 -9.488 18.927 1.00 94.69 106 LEU A CA 1
ATOM 816 C C . LEU A 1 106 ? -4.422 -8.945 20.287 1.00 94.69 106 LEU A C 1
ATOM 818 O O . LEU A 1 106 ? -5.123 -9.644 21.010 1.00 94.69 106 LEU A O 1
ATOM 822 N N . ILE A 1 107 ? -4.077 -7.697 20.625 1.00 94.56 107 ILE A N 1
ATOM 823 C CA . ILE A 1 107 ? -4.513 -7.051 21.875 1.00 94.56 107 ILE A CA 1
ATOM 824 C C . ILE A 1 107 ? -6.039 -6.980 21.943 1.00 94.56 107 ILE A C 1
ATOM 826 O O . ILE A 1 107 ? -6.609 -7.232 23.002 1.00 94.56 107 ILE A O 1
ATOM 830 N N . HIS A 1 108 ? -6.698 -6.644 20.832 1.00 93.81 108 HIS A N 1
ATOM 831 C CA . HIS A 1 108 ? -8.155 -6.619 20.761 1.00 93.81 108 HIS A CA 1
ATOM 832 C C . HIS A 1 108 ? -8.765 -8.006 21.009 1.00 93.81 108 HIS A C 1
ATOM 834 O O . HIS A 1 108 ? -9.717 -8.110 21.767 1.00 93.81 108 HIS A O 1
ATOM 840 N N . SER A 1 109 ? -8.178 -9.062 20.440 1.00 93.88 109 SER A N 1
ATOM 841 C CA . SER A 1 109 ? -8.680 -10.441 20.564 1.00 93.88 109 SER A CA 1
ATOM 842 C C . SER A 1 109 ? -8.473 -11.066 21.950 1.00 93.88 109 SER A C 1
ATOM 844 O O . SER A 1 109 ? -9.098 -12.073 22.267 1.00 93.88 109 SER A O 1
ATOM 846 N N . LEU A 1 110 ? -7.551 -10.521 22.749 1.00 93.56 110 LEU A N 1
ATOM 847 C CA . LEU A 1 110 ? -7.250 -10.988 24.108 1.00 93.56 110 LEU A CA 1
ATOM 848 C C . LEU A 1 110 ? -8.022 -10.232 25.199 1.00 93.56 110 LEU A C 1
ATOM 850 O O . LEU A 1 110 ? -7.918 -10.599 26.371 1.00 93.56 110 LEU A O 1
ATOM 854 N N . ARG A 1 111 ? -8.724 -9.157 24.834 1.00 76.25 111 ARG A N 1
ATOM 855 C CA . ARG A 1 111 ? -9.615 -8.416 25.731 1.00 76.25 111 ARG A CA 1
ATOM 856 C C . ARG A 1 111 ? -10.992 -9.056 25.772 1.00 76.25 111 ARG A C 1
ATOM 858 O O . ARG A 1 111 ? -11.559 -9.056 26.885 1.00 76.25 111 ARG A O 1
#

pLDDT: mean 84.07, std 14.37, range [44.56, 97.88]

Organism: NCBI:txid420281